Protein AF-A0ABD5SMZ6-F1 (afdb_monomer)

Organism: NCBI:txid1930624

Mean predicted aligned error: 7.52 Å

InterPro domains:
  IPR012337 Ribonuclease H-like superfamily [SSF53098] (9-70)
  IPR036397 Ribonuclease H superfamily [G3DSA:3.30.420.10] (1-75)
  IPR038717 Tc1-like transposase, DDE domain [PF13358] (6-74)

Radius of gyration: 12.69 Å; Cα contacts (8 Å, |Δi|>4): 69; chains: 1; bounding box: 30×24×32 Å

pLDDT: mean 76.82, std 14.09, range [40.0, 94.31]

Nearest PDB structures (foldseek):
  8fnj-assembly1_G  TM=8.871E-01  e=6.743E-03  Homo sapiens
  8fnl-assembly1_G  TM=8.890E-01  e=9.465E-03  Homo sapiens
  8fnd-assembly1_G  TM=8.914E-01  e=1.743E-02  Homo sapiens
  8w2r-assembly1_I  TM=8.957E-01  e=1.996E-02  Human immunodeficiency virus 1
  6puw-assembly1_A-2  TM=8.377E-01  e=1.865E-02  Saccharolobus solfataricus P2

Solvent-accessible surface area (backbone atoms only — not comparable to full-atom values): 4984 Å² total; per-residue (Å²): 132,87,79,92,76,84,86,77,79,97,66,89,45,57,66,58,50,42,57,48,53,50,56,54,40,68,77,46,79,71,78,84,44,77,46,78,39,71,84,60,73,54,69,72,35,68,71,35,48,54,51,28,56,76,66,53,38,43,83,44,74,52,66,84,96,44,70,96,72,46,87,88,59,84,129

Structure (mmCIF, N/CA/C/O backbone):
data_AF-A0ABD5SMZ6-F1
#
_entry.id   AF-A0AB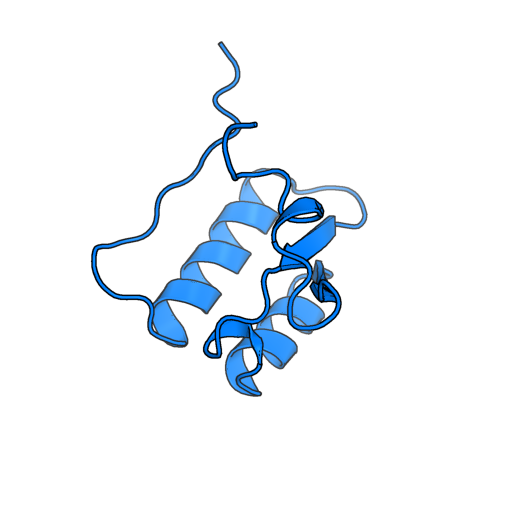D5SMZ6-F1
#
loop_
_atom_site.group_PDB
_atom_site.id
_atom_site.type_symbol
_atom_site.label_atom_id
_atom_site.label_alt_id
_atom_site.label_comp_id
_atom_site.label_asym_id
_atom_site.label_entity_id
_atom_site.label_seq_id
_atom_site.pdbx_PDB_ins_code
_atom_site.Cartn_x
_atom_site.Cartn_y
_atom_site.Cartn_z
_atom_site.occupancy
_atom_site.B_iso_or_equiv
_atom_site.auth_seq_id
_atom_site.auth_comp_id
_atom_site.auth_asym_id
_atom_site.auth_atom_id
_atom_site.pdbx_PDB_model_num
ATOM 1 N N . MET A 1 1 ? -21.316 14.752 1.211 1.00 40.00 1 MET A N 1
ATOM 2 C CA . MET A 1 1 ? -20.943 13.845 0.110 1.00 40.00 1 MET A CA 1
ATOM 3 C C . MET A 1 1 ? -19.714 13.093 0.563 1.00 40.00 1 MET A C 1
ATOM 5 O O . MET A 1 1 ? -18.755 13.741 0.958 1.00 40.00 1 MET A O 1
ATOM 9 N N . SER A 1 2 ? -19.783 11.768 0.631 1.00 43.75 2 SER A N 1
ATOM 10 C CA . SER A 1 2 ? -18.644 10.936 1.017 1.00 43.75 2 SER A CA 1
ATOM 11 C C . SER A 1 2 ? -17.724 10.840 -0.195 1.00 43.75 2 SER A C 1
ATOM 13 O O . SER A 1 2 ? -18.047 10.143 -1.152 1.00 43.75 2 SER A O 1
ATOM 15 N N . THR A 1 3 ? -16.642 11.610 -0.219 1.00 44.34 3 THR A N 1
ATOM 16 C CA . THR A 1 3 ? -15.641 11.500 -1.284 1.00 44.34 3 THR A CA 1
ATOM 17 C C . THR A 1 3 ? -14.873 10.198 -1.068 1.00 44.34 3 THR A C 1
ATOM 19 O O . THR A 1 3 ? -14.175 10.068 -0.071 1.00 44.34 3 THR A O 1
ATOM 22 N N . SER A 1 4 ? -15.025 9.227 -1.970 1.00 63.66 4 SER A N 1
ATOM 23 C CA . SER A 1 4 ? -14.339 7.923 -1.925 1.00 63.66 4 SER A CA 1
ATOM 24 C C . SER A 1 4 ? -13.133 7.856 -2.869 1.00 63.66 4 SER A C 1
ATOM 26 O O . SER A 1 4 ? -12.739 6.773 -3.295 1.00 63.66 4 SER A O 1
ATOM 28 N N . ALA A 1 5 ? -12.599 9.013 -3.261 1.00 62.31 5 ALA A N 1
ATOM 29 C CA . ALA A 1 5 ? -11.495 9.134 -4.201 1.00 62.31 5 ALA A CA 1
ATOM 30 C C . ALA A 1 5 ? -10.337 9.881 -3.537 1.00 62.31 5 ALA A C 1
ATOM 32 O O . ALA A 1 5 ? -10.531 10.962 -2.977 1.00 62.31 5 ALA A O 1
ATOM 33 N N . ILE A 1 6 ? -9.142 9.300 -3.619 1.00 65.69 6 ILE A N 1
ATOM 34 C CA . ILE A 1 6 ? -7.891 9.908 -3.169 1.00 65.69 6 ILE A CA 1
ATOM 35 C C . ILE A 1 6 ? -6.959 9.944 -4.380 1.00 65.69 6 ILE A C 1
ATOM 37 O O . ILE A 1 6 ? -6.812 8.940 -5.075 1.00 65.69 6 ILE A O 1
ATOM 41 N N . THR A 1 7 ? -6.349 11.098 -4.638 1.00 67.12 7 THR A N 1
ATOM 42 C CA . THR A 1 7 ? -5.422 11.294 -5.759 1.00 67.12 7 THR A CA 1
ATOM 43 C C . THR A 1 7 ? -4.019 11.515 -5.212 1.00 67.12 7 THR A C 1
ATOM 45 O O . THR A 1 7 ? -3.831 12.355 -4.332 1.00 67.12 7 THR A O 1
ATOM 48 N N . PHE A 1 8 ? -3.030 10.803 -5.752 1.00 66.50 8 PHE A N 1
ATOM 49 C CA . PHE A 1 8 ? -1.640 10.869 -5.296 1.00 66.50 8 PHE A CA 1
ATOM 50 C C . PHE A 1 8 ? -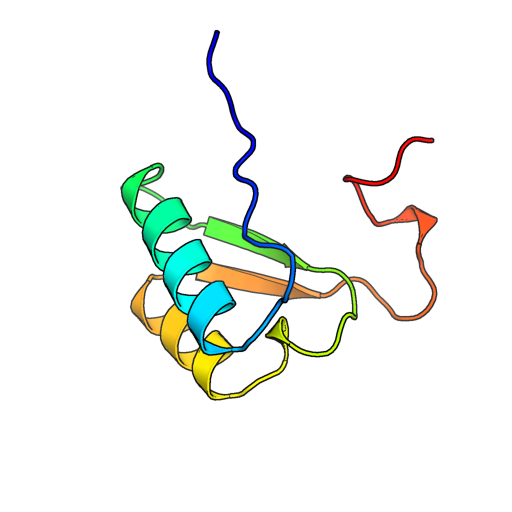0.710 11.340 -6.420 1.00 66.50 8 PHE A C 1
ATOM 52 O O . PHE A 1 8 ? -0.427 10.567 -7.327 1.00 66.50 8 PHE A O 1
ATOM 59 N N . GLY A 1 9 ? -0.211 12.580 -6.310 1.00 62.22 9 GLY A N 1
ATOM 60 C CA . GLY A 1 9 ? 0.942 13.130 -7.049 1.00 62.22 9 GLY A CA 1
ATOM 61 C C . GLY A 1 9 ? 0.901 13.100 -8.591 1.00 62.22 9 GLY A C 1
ATOM 62 O O . GLY A 1 9 ? 0.031 12.512 -9.215 1.00 62.22 9 GLY A O 1
ATOM 63 N N . GLU A 1 10 ? 1.888 13.739 -9.233 1.00 61.47 10 GLU A N 1
ATOM 64 C CA . GLU A 1 10 ? 2.150 13.593 -10.685 1.00 61.47 10 GLU A CA 1
ATOM 65 C C . GLU A 1 10 ? 3.092 12.414 -11.003 1.00 61.47 10 GLU A C 1
ATOM 67 O O . GLU A 1 10 ? 3.210 11.991 -12.152 1.00 61.47 10 GLU A O 1
ATOM 72 N N . ARG A 1 11 ? 3.797 11.881 -9.994 1.00 66.12 11 ARG A N 1
ATOM 73 C CA . ARG A 1 11 ? 4.750 10.771 -10.127 1.00 66.12 11 ARG A CA 1
ATOM 74 C C . ARG A 1 11 ? 4.453 9.683 -9.111 1.00 66.12 11 ARG A C 1
ATOM 76 O O . ARG A 1 11 ? 4.478 9.939 -7.914 1.00 66.12 11 ARG A O 1
ATOM 83 N N . ILE A 1 12 ? 4.278 8.463 -9.609 1.00 72.88 12 ILE A N 1
ATOM 84 C CA . ILE A 1 12 ? 4.089 7.271 -8.785 1.00 72.88 12 ILE A CA 1
ATOM 85 C C . ILE A 1 12 ? 5.461 6.648 -8.500 1.00 72.88 12 ILE A C 1
ATOM 87 O O . ILE A 1 12 ? 6.050 5.995 -9.363 1.00 72.88 12 ILE A O 1
ATOM 91 N N . THR A 1 13 ? 5.973 6.845 -7.286 1.00 79.00 13 THR A N 1
ATOM 92 C CA . THR A 1 13 ? 7.125 6.112 -6.734 1.00 79.00 13 THR A CA 1
ATOM 93 C C . THR A 1 13 ? 6.668 5.119 -5.666 1.00 79.00 13 THR A C 1
ATOM 95 O O . THR A 1 13 ? 5.570 5.233 -5.124 1.00 79.00 13 THR A O 1
ATOM 98 N N . LYS A 1 14 ? 7.515 4.145 -5.320 1.00 77.69 14 LYS A N 1
ATOM 99 C CA . LYS A 1 14 ? 7.214 3.161 -4.265 1.00 77.69 14 LYS A CA 1
ATOM 100 C C . LYS A 1 14 ? 6.899 3.819 -2.912 1.00 77.69 14 LYS A C 1
ATOM 102 O O . LYS A 1 14 ? 6.035 3.326 -2.201 1.00 77.69 14 LYS A O 1
ATOM 107 N N . GLU A 1 15 ? 7.546 4.940 -2.592 1.00 82.12 15 GLU A N 1
ATOM 108 C CA . GLU A 1 15 ? 7.300 5.727 -1.379 1.00 82.12 15 GLU A CA 1
ATOM 109 C C . GLU A 1 15 ? 5.904 6.354 -1.410 1.00 82.12 15 GLU A C 1
ATOM 111 O O . GLU A 1 15 ? 5.118 6.126 -0.500 1.00 82.12 15 GLU A O 1
ATOM 116 N N . THR A 1 16 ? 5.546 7.030 -2.509 1.00 83.56 16 THR A N 1
ATOM 117 C CA . THR A 1 16 ? 4.211 7.641 -2.652 1.00 83.56 16 THR A CA 1
ATOM 118 C C . THR A 1 16 ? 3.081 6.609 -2.627 1.00 83.56 16 THR A C 1
ATOM 120 O O . THR A 1 16 ? 1.971 6.915 -2.204 1.00 83.56 16 THR A O 1
ATOM 123 N N . VAL A 1 17 ? 3.355 5.370 -3.056 1.00 83.88 17 VAL A N 1
ATOM 124 C CA . VAL A 1 17 ? 2.386 4.273 -2.947 1.00 83.88 17 VAL A CA 1
ATOM 125 C C . VAL A 1 17 ? 2.243 3.811 -1.493 1.00 83.88 17 VAL A C 1
ATOM 127 O O . VAL A 1 17 ? 1.130 3.518 -1.074 1.00 83.88 17 VAL A O 1
ATOM 130 N N . CYS A 1 18 ? 3.315 3.773 -0.697 1.00 87.50 18 CYS A N 1
ATOM 131 C CA . CYS A 1 18 ? 3.206 3.471 0.734 1.00 87.50 18 CYS A CA 1
ATOM 132 C C . CYS A 1 18 ? 2.361 4.519 1.474 1.00 87.50 18 CYS A C 1
ATOM 134 O O . CYS A 1 18 ? 1.453 4.135 2.209 1.00 87.50 18 CYS A O 1
ATOM 136 N N . ASP A 1 19 ? 2.590 5.808 1.210 1.00 88.38 19 ASP A N 1
ATOM 137 C CA . ASP A 1 19 ? 1.788 6.901 1.783 1.00 88.38 19 ASP A CA 1
ATOM 138 C C . ASP A 1 19 ? 0.299 6.743 1.425 1.00 88.38 19 ASP A C 1
ATOM 140 O O . ASP A 1 19 ? -0.596 6.970 2.243 1.00 88.38 19 ASP A O 1
ATOM 144 N N . ALA A 1 20 ? 0.020 6.290 0.199 1.00 86.81 20 ALA A N 1
ATOM 145 C CA . ALA A 1 20 ? -1.336 6.003 -0.242 1.00 86.81 20 ALA A CA 1
ATOM 146 C C . ALA A 1 20 ? -1.991 4.854 0.531 1.00 86.81 20 ALA A C 1
ATOM 148 O O . ALA A 1 20 ? -3.153 4.965 0.929 1.00 86.81 20 ALA A O 1
ATOM 149 N N . LEU A 1 21 ? -1.258 3.763 0.766 1.00 90.62 21 LEU A N 1
ATOM 150 C CA . LEU A 1 21 ? -1.753 2.626 1.544 1.00 90.62 21 LEU A CA 1
ATOM 151 C C . LEU A 1 21 ? -2.082 3.029 2.988 1.00 90.62 21 LEU A C 1
ATOM 153 O O . LEU A 1 21 ? -3.102 2.594 3.526 1.00 90.62 21 LEU A O 1
ATOM 157 N N . GLU A 1 22 ? -1.263 3.890 3.594 1.00 92.50 22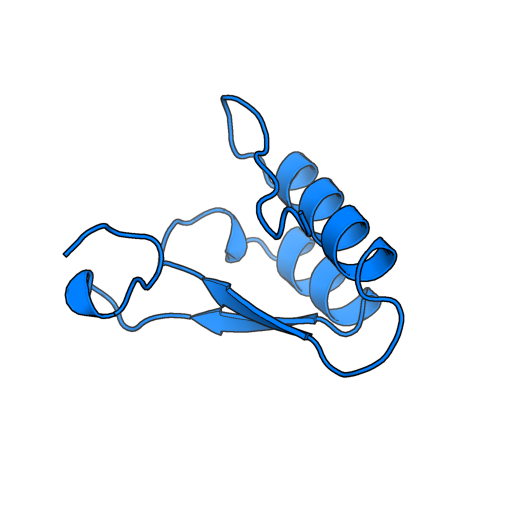 GLU A N 1
ATOM 158 C CA . GLU A 1 22 ? -1.501 4.424 4.939 1.00 92.50 22 GLU A CA 1
ATOM 159 C C . GLU A 1 22 ? -2.792 5.241 4.990 1.00 92.50 22 GLU A C 1
ATOM 161 O O . GLU A 1 22 ? -3.683 4.930 5.783 1.00 92.50 22 GLU A O 1
ATOM 166 N N . ALA A 1 23 ? -2.958 6.195 4.071 1.00 91.25 23 ALA A N 1
ATOM 167 C CA . ALA A 1 23 ? -4.171 7.003 3.983 1.00 91.25 23 ALA A CA 1
ATOM 168 C C . ALA A 1 23 ? -5.436 6.145 3.771 1.00 91.25 23 ALA A C 1
ATOM 170 O O . ALA A 1 23 ? -6.489 6.424 4.352 1.00 91.25 23 ALA A O 1
ATOM 171 N N . ILE A 1 24 ? -5.342 5.076 2.968 1.00 90.31 24 ILE A N 1
ATOM 172 C CA . ILE A 1 24 ? -6.441 4.123 2.752 1.00 90.31 24 ILE A CA 1
ATOM 173 C C . ILE A 1 24 ? -6.815 3.413 4.061 1.00 90.31 24 ILE A C 1
ATOM 175 O O . ILE A 1 24 ? -8.004 3.324 4.387 1.00 90.31 24 ILE A O 1
ATOM 179 N 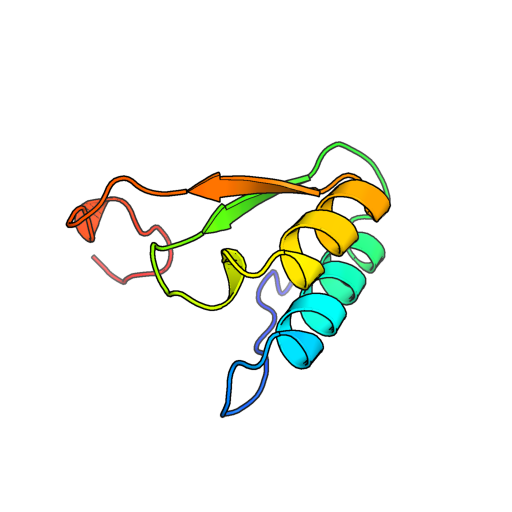N . ARG A 1 25 ? -5.831 2.918 4.824 1.00 92.75 25 ARG A N 1
ATOM 180 C CA . ARG A 1 25 ? -6.075 2.237 6.105 1.00 92.75 25 ARG A CA 1
ATOM 181 C C . ARG A 1 25 ? -6.634 3.182 7.164 1.00 92.75 25 ARG A C 1
ATOM 183 O O . ARG A 1 25 ? -7.524 2.774 7.905 1.00 92.75 25 ARG 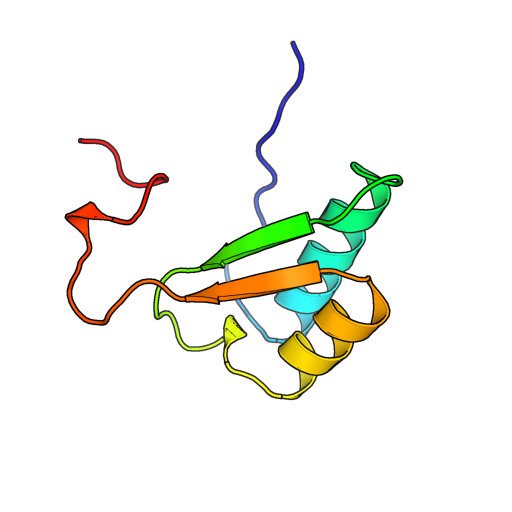A O 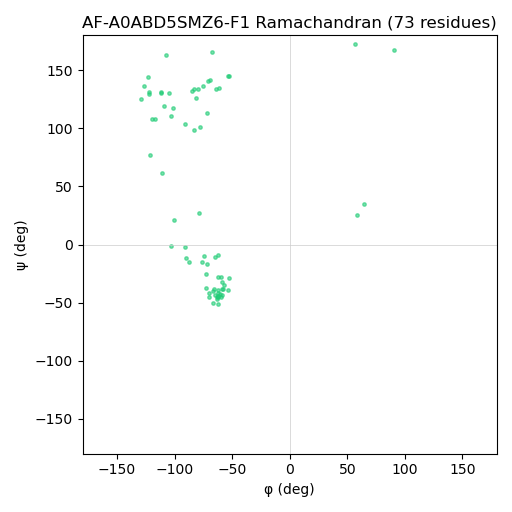1
ATOM 190 N N . GLU A 1 26 ? -6.145 4.416 7.236 1.00 92.44 26 GLU A N 1
ATOM 191 C CA . GLU A 1 26 ? -6.628 5.422 8.189 1.00 92.44 26 GLU A CA 1
ATOM 192 C C . GLU A 1 26 ? -8.103 5.769 7.957 1.00 92.44 26 GLU A C 1
ATOM 194 O O . GLU A 1 26 ? -8.883 5.850 8.906 1.00 92.44 26 GLU A O 1
ATOM 199 N N . GLN A 1 27 ? -8.509 5.917 6.694 1.00 90.25 27 GLN A N 1
ATOM 200 C CA . GLN A 1 27 ? -9.899 6.218 6.334 1.00 90.25 27 GLN A CA 1
ATOM 201 C C . GLN A 1 27 ? -10.839 5.026 6.518 1.00 90.25 27 GLN A C 1
ATOM 203 O O . GLN A 1 27 ? -12.038 5.198 6.737 1.00 90.25 27 GLN A O 1
ATOM 208 N N . ASN A 1 28 ? -10.297 3.814 6.452 1.00 89.88 28 ASN A N 1
ATOM 209 C CA . ASN A 1 28 ? -11.041 2.579 6.624 1.00 89.88 28 ASN A CA 1
ATOM 210 C C . ASN A 1 28 ? -10.410 1.826 7.792 1.00 89.88 28 ASN A C 1
ATOM 212 O O . ASN A 1 28 ? -9.671 0.897 7.526 1.00 89.88 28 ASN A O 1
ATOM 216 N N . PRO A 1 29 ? -10.628 2.176 9.071 1.00 92.25 29 PRO A N 1
ATOM 217 C CA . PRO A 1 29 ? -9.863 1.604 10.189 1.00 92.25 29 PRO A CA 1
ATOM 218 C C . PRO A 1 29 ? -10.271 0.174 10.576 1.00 92.25 29 PRO A C 1
ATOM 220 O O . PRO A 1 29 ? -9.539 -0.509 11.286 1.00 92.25 29 PRO A O 1
ATOM 223 N N . VAL A 1 30 ? -11.432 -0.301 10.114 1.00 91.50 30 VAL A N 1
ATOM 224 C CA . VAL A 1 30 ? -11.990 -1.613 10.477 1.00 91.50 30 VAL A CA 1
ATOM 225 C C . VAL A 1 30 ? -12.246 -2.451 9.227 1.00 91.50 30 VAL A C 1
ATOM 227 O O . VAL A 1 30 ? -12.651 -1.927 8.193 1.00 91.50 30 VAL A O 1
ATOM 230 N N . GLY A 1 31 ? -12.032 -3.764 9.335 1.00 89.19 31 GLY A N 1
ATOM 231 C CA . GLY A 1 31 ? -12.305 -4.726 8.267 1.00 89.19 31 GLY A CA 1
ATOM 232 C C . GLY A 1 31 ? -11.118 -4.979 7.335 1.00 89.19 31 GLY A C 1
ATOM 233 O O . GLY A 1 31 ? -10.104 -4.272 7.370 1.00 89.19 31 GLY A O 1
ATOM 234 N N . ARG A 1 32 ? -11.255 -6.033 6.521 1.00 89.56 32 ARG A N 1
ATOM 235 C CA . ARG A 1 32 ? -10.286 -6.413 5.482 1.00 89.56 32 ARG A CA 1
ATOM 236 C C . ARG A 1 32 ? -10.415 -5.460 4.300 1.00 89.56 32 ARG A C 1
ATOM 238 O O . ARG A 1 32 ? -11.530 -5.174 3.869 1.00 89.56 32 ARG A O 1
ATOM 245 N N . ILE A 1 33 ? -9.283 -5.023 3.766 1.00 92.44 33 ILE A N 1
ATOM 246 C CA . ILE A 1 33 ? -9.223 -4.191 2.566 1.00 92.44 33 ILE A CA 1
ATOM 247 C C . ILE A 1 33 ? -8.656 -5.054 1.440 1.00 92.44 33 ILE A C 1
ATOM 249 O O . ILE A 1 33 ? -7.537 -5.548 1.548 1.00 92.44 33 ILE A O 1
ATOM 253 N N . LEU A 1 34 ? -9.437 -5.240 0.376 1.00 90.50 34 LEU A N 1
ATOM 254 C CA . LEU A 1 34 ? -8.947 -5.784 -0.889 1.00 90.50 34 LEU A CA 1
ATOM 255 C C . LEU A 1 34 ? -8.749 -4.620 -1.855 1.00 90.50 34 LEU A C 1
ATOM 257 O O . LEU A 1 34 ? -9.707 -3.923 -2.188 1.00 90.50 34 LEU A O 1
ATOM 261 N N . LEU A 1 35 ? -7.510 -4.409 -2.282 1.00 88.12 35 LEU A N 1
ATOM 262 C CA . LEU A 1 35 ? -7.133 -3.350 -3.202 1.00 88.12 35 LEU A CA 1
ATOM 263 C C . LEU A 1 35 ? -6.915 -3.953 -4.591 1.00 88.12 35 LEU A C 1
ATOM 265 O O . LEU A 1 35 ? -5.972 -4.713 -4.809 1.00 88.12 35 LEU A O 1
ATOM 269 N N . VAL A 1 36 ? -7.815 -3.634 -5.521 1.00 83.94 36 VAL A N 1
ATOM 270 C CA . VAL A 1 36 ? -7.701 -4.058 -6.922 1.00 83.94 36 VAL A CA 1
ATOM 271 C C . VAL A 1 36 ? -6.744 -3.115 -7.637 1.00 83.94 36 VAL A C 1
ATOM 273 O O . VAL A 1 36 ? -6.926 -1.900 -7.587 1.00 83.94 36 VAL A O 1
ATOM 276 N N . VAL A 1 37 ? -5.724 -3.672 -8.282 1.00 80.38 37 VAL A N 1
ATOM 277 C CA . VAL A 1 37 ? -4.642 -2.902 -8.899 1.00 80.38 37 VAL A CA 1
ATOM 278 C C . VAL A 1 37 ? -4.480 -3.308 -10.359 1.00 80.38 37 VAL A C 1
ATOM 280 O O . VAL A 1 37 ? -4.492 -4.498 -10.695 1.00 80.38 37 VAL A O 1
ATOM 283 N N . ASP A 1 38 ? -4.312 -2.312 -11.227 1.00 75.19 38 ASP A N 1
ATOM 284 C CA . ASP A 1 38 ? -3.900 -2.530 -12.607 1.00 75.19 38 ASP A CA 1
ATOM 285 C C . ASP A 1 38 ? -2.453 -3.059 -12.682 1.00 75.19 38 ASP A C 1
ATOM 287 O O . ASP A 1 38 ? -1.694 -3.049 -11.714 1.00 75.19 38 ASP A O 1
ATOM 291 N N . ASN A 1 39 ? -2.037 -3.577 -13.837 1.00 66.56 39 ASN A N 1
ATOM 292 C CA . ASN A 1 39 ? -0.708 -4.181 -13.973 1.00 66.56 39 ASN A CA 1
ATOM 293 C C . ASN A 1 39 ? 0.423 -3.138 -14.138 1.00 66.56 39 ASN A C 1
ATOM 295 O O . ASN A 1 39 ? 1.443 -3.416 -14.773 1.00 66.56 39 ASN A O 1
ATOM 299 N N . SER A 1 40 ? 0.244 -1.918 -13.622 1.00 63.19 40 SER A N 1
ATOM 300 C CA . SER A 1 40 ? 1.300 -0.909 -13.611 1.00 63.19 40 SER A CA 1
ATOM 301 C C . SER A 1 40 ? 2.386 -1.307 -12.594 1.00 63.19 40 SER A C 1
ATOM 303 O O . SER A 1 40 ? 2.123 -1.909 -11.557 1.00 63.19 40 SER A O 1
ATOM 305 N N . GLY A 1 41 ? 3.661 -1.082 -12.922 1.00 57.62 41 GLY A N 1
ATOM 306 C CA . GLY A 1 41 ? 4.781 -1.783 -12.270 1.00 57.62 41 GLY A CA 1
ATOM 307 C C . GLY A 1 41 ? 5.098 -1.397 -10.814 1.00 57.62 41 GLY A C 1
ATOM 308 O O . GLY A 1 41 ? 5.807 -2.142 -10.141 1.00 57.62 41 GLY A O 1
ATOM 309 N N . SER A 1 42 ? 4.608 -0.261 -10.310 1.00 62.62 42 SER A N 1
ATOM 310 C CA . SER A 1 42 ? 4.965 0.248 -8.971 1.00 62.62 42 SER A CA 1
ATOM 311 C C . SER A 1 42 ? 4.383 -0.589 -7.809 1.00 62.62 42 SER A C 1
ATOM 313 O O . SER A 1 42 ? 5.145 -0.934 -6.907 1.00 62.62 42 SER A O 1
ATOM 315 N N . PRO A 1 43 ? 3.098 -0.994 -7.834 1.00 58.41 43 PRO A N 1
ATOM 316 C CA . PRO A 1 43 ? 2.491 -1.938 -6.883 1.00 58.41 43 PRO A CA 1
ATOM 317 C C . PRO A 1 43 ? 3.209 -3.284 -6.706 1.00 58.41 43 PRO A C 1
ATOM 319 O O . PRO A 1 43 ? 3.162 -3.879 -5.631 1.00 58.41 43 PRO A O 1
ATOM 322 N N . HIS A 1 44 ? 3.912 -3.762 -7.737 1.00 65.69 44 HIS A N 1
ATOM 323 C CA . HIS A 1 44 ? 4.672 -5.017 -7.675 1.00 65.69 44 HIS A CA 1
ATOM 324 C C . HIS A 1 44 ? 5.970 -4.899 -6.866 1.00 65.69 44 HIS A C 1
ATOM 326 O O . HIS A 1 44 ? 6.602 -5.913 -6.565 1.00 65.69 44 HIS A O 1
ATOM 332 N N . ALA A 1 45 ? 6.388 -3.687 -6.487 1.00 75.94 45 ALA A N 1
ATOM 333 C CA . ALA A 1 45 ? 7.590 -3.484 -5.695 1.00 75.94 45 ALA A CA 1
ATOM 334 C C . ALA A 1 45 ? 7.479 -4.170 -4.323 1.00 75.94 45 ALA A C 1
ATOM 336 O O . ALA A 1 45 ? 6.502 -4.010 -3.595 1.00 75.94 45 ALA A O 1
ATOM 337 N N . LYS A 1 46 ? 8.542 -4.881 -3.923 1.00 78.31 46 LYS A N 1
ATOM 338 C CA . LYS A 1 46 ? 8.601 -5.611 -2.644 1.00 78.31 46 LYS A CA 1
ATOM 339 C C . LYS A 1 46 ? 8.269 -4.730 -1.432 1.00 78.31 46 LYS A C 1
ATOM 341 O O . LYS A 1 46 ? 7.589 -5.188 -0.524 1.00 78.31 46 LYS A O 1
ATOM 346 N N . LEU A 1 47 ? 8.732 -3.476 -1.440 1.00 79.19 47 LEU A N 1
ATOM 347 C CA . LEU A 1 47 ? 8.466 -2.505 -0.373 1.00 79.19 47 LEU A CA 1
ATOM 348 C C . LEU A 1 47 ? 6.962 -2.236 -0.209 1.00 79.19 47 LEU A C 1
ATOM 350 O O . LEU A 1 47 ? 6.456 -2.187 0.906 1.00 79.19 47 LEU A O 1
ATOM 354 N N . THR A 1 48 ? 6.251 -2.102 -1.324 1.00 81.62 48 THR A N 1
ATOM 355 C CA . THR A 1 48 ? 4.817 -1.818 -1.351 1.00 81.62 48 THR A CA 1
ATOM 356 C C . THR A 1 48 ? 3.995 -3.013 -0.873 1.00 81.62 48 THR A C 1
ATOM 358 O O . THR A 1 48 ? 3.069 -2.833 -0.090 1.00 81.62 48 THR A O 1
ATOM 361 N N . GLN A 1 49 ? 4.363 -4.232 -1.279 1.00 84.88 49 GLN A N 1
ATOM 362 C CA . GLN A 1 49 ? 3.708 -5.456 -0.798 1.00 84.88 49 GLN A CA 1
ATOM 363 C C . GLN A 1 49 ? 3.892 -5.640 0.712 1.00 84.88 49 GLN A C 1
ATOM 365 O O . GLN A 1 49 ? 2.919 -5.863 1.421 1.00 84.88 49 GLN A O 1
ATOM 370 N N . GLN A 1 50 ? 5.115 -5.443 1.218 1.00 90.25 50 GLN A N 1
ATOM 371 C CA . GLN A 1 50 ? 5.389 -5.510 2.658 1.00 90.25 50 GLN A CA 1
ATOM 372 C C . GLN A 1 50 ? 4.556 -4.497 3.445 1.00 90.25 50 GLN A C 1
ATOM 374 O O . GLN A 1 50 ? 3.981 -4.840 4.475 1.00 90.25 50 GLN A O 1
ATOM 379 N N . ARG A 1 51 ? 4.449 -3.259 2.946 1.00 91.88 51 ARG A N 1
ATOM 380 C CA . ARG A 1 51 ? 3.639 -2.234 3.606 1.00 91.88 51 ARG A CA 1
ATOM 381 C C . ARG A 1 51 ? 2.149 -2.578 3.594 1.00 91.88 51 ARG A C 1
ATOM 383 O O . ARG A 1 51 ? 1.465 -2.334 4.582 1.00 91.88 51 ARG A O 1
ATOM 390 N N . ALA A 1 52 ? 1.648 -3.154 2.503 1.00 91.00 52 ALA A N 1
ATOM 391 C CA . ALA A 1 52 ?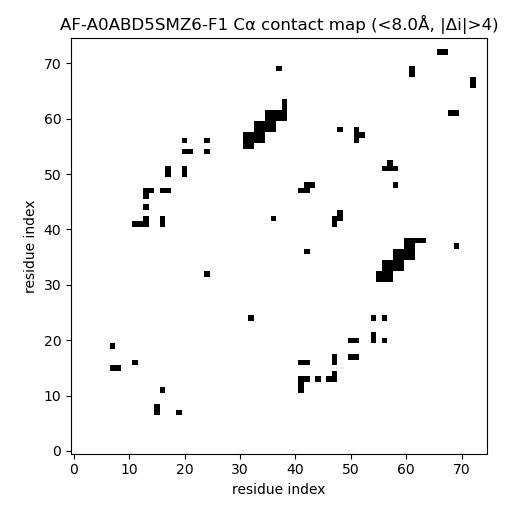 0.264 -3.607 2.415 1.00 91.00 52 ALA A CA 1
ATOM 392 C C . ALA A 1 52 ? -0.032 -4.714 3.443 1.00 91.00 52 ALA A C 1
ATOM 394 O O . ALA A 1 52 ? -1.015 -4.604 4.177 1.00 91.00 52 ALA A O 1
ATOM 395 N N . ASP A 1 53 ? 0.865 -5.696 3.582 1.00 91.31 53 ASP A N 1
ATOM 396 C CA . ASP A 1 53 ? 0.749 -6.767 4.579 1.00 91.31 53 ASP A CA 1
ATOM 397 C C . ASP A 1 53 ? 0.703 -6.212 6.014 1.00 91.31 53 ASP A C 1
ATOM 399 O O . ASP A 1 53 ? -0.165 -6.595 6.802 1.00 91.31 53 ASP A O 1
ATOM 403 N N . GLU A 1 54 ? 1.586 -5.263 6.349 1.00 94.31 54 GLU A N 1
ATOM 404 C CA . GLU A 1 54 ? 1.615 -4.593 7.661 1.00 94.31 54 GLU A CA 1
ATOM 405 C C . GLU A 1 54 ? 0.302 -3.863 7.989 1.00 94.31 54 GLU A C 1
ATOM 407 O O . GLU A 1 54 ? -0.098 -3.789 9.152 1.00 94.31 54 GLU A O 1
ATOM 412 N N . LEU A 1 55 ? -0.380 -3.335 6.971 1.00 93.88 55 LEU A N 1
ATOM 413 C CA . LEU A 1 55 ? -1.642 -2.602 7.103 1.00 93.88 55 LEU A CA 1
ATOM 414 C C . LEU A 1 55 ? -2.883 -3.508 6.980 1.00 93.88 55 LEU A C 1
ATOM 416 O O . LEU A 1 55 ? -4.018 -3.031 7.107 1.00 93.88 55 LEU A O 1
ATOM 420 N N . GLY A 1 56 ? -2.698 -4.811 6.737 1.00 93.31 56 GLY A N 1
ATOM 421 C CA . GLY A 1 56 ? -3.792 -5.751 6.488 1.00 93.31 56 GLY A CA 1
ATOM 422 C C . GLY A 1 56 ? -4.561 -5.446 5.197 1.00 93.31 56 GLY A C 1
ATOM 423 O O . GLY A 1 56 ? -5.788 -5.596 5.157 1.00 93.31 56 GLY A O 1
ATOM 424 N N . ILE A 1 57 ? -3.848 -4.970 4.174 1.00 93.69 57 ILE A N 1
ATOM 425 C CA . ILE A 1 57 ? -4.349 -4.692 2.827 1.00 93.69 57 ILE A CA 1
ATOM 426 C C . ILE A 1 57 ? -3.855 -5.795 1.897 1.00 93.69 57 ILE A C 1
ATOM 428 O O . ILE A 1 57 ? -2.668 -6.093 1.846 1.00 93.69 57 ILE A O 1
ATOM 432 N N . GLU A 1 58 ? -4.763 -6.371 1.120 1.00 91.81 58 GLU A N 1
ATOM 433 C CA . GLU A 1 58 ? -4.436 -7.425 0.166 1.00 91.81 58 GLU A CA 1
ATOM 434 C C . GLU A 1 58 ? -4.597 -6.939 -1.265 1.00 91.81 58 GLU A C 1
ATOM 436 O O . GL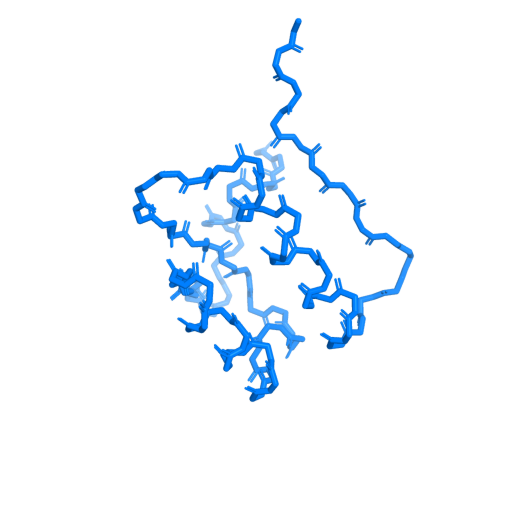U A 1 58 ? -5.639 -6.393 -1.633 1.00 91.81 58 GLU A O 1
ATOM 441 N N . PHE A 1 59 ? -3.573 -7.167 -2.083 1.00 88.31 59 PHE A N 1
ATOM 442 C CA . PHE A 1 59 ? -3.614 -6.820 -3.494 1.00 88.31 59 PHE A CA 1
ATOM 443 C C . PHE A 1 59 ? -4.303 -7.895 -4.330 1.00 88.31 59 PHE A C 1
ATOM 445 O O . PHE A 1 59 ? -3.982 -9.080 -4.250 1.00 88.31 59 PHE A O 1
ATOM 452 N N . VAL A 1 60 ? -5.199 -7.448 -5.206 1.00 87.19 60 VAL A N 1
ATOM 453 C CA . VAL A 1 60 ? -5.796 -8.261 -6.266 1.00 87.19 60 VAL A CA 1
ATOM 454 C C . VAL A 1 60 ? -5.380 -7.663 -7.602 1.00 87.19 60 VAL A C 1
ATOM 456 O O . VAL A 1 60 ? -5.844 -6.593 -7.989 1.00 87.19 60 VAL A O 1
ATOM 459 N N . PHE A 1 61 ? -4.487 -8.348 -8.311 1.00 83.00 61 PHE A N 1
ATOM 460 C CA . PHE A 1 61 ? -3.996 -7.885 -9.606 1.00 83.00 61 PHE A CA 1
ATOM 461 C C . PHE A 1 61 ? -4.931 -8.313 -10.732 1.00 83.00 61 PHE A C 1
ATOM 463 O O . PHE A 1 61 ? -5.317 -9.480 -10.835 1.00 83.00 61 PHE A O 1
ATOM 470 N N . ILE A 1 62 ? -5.263 -7.366 -11.604 1.00 81.31 62 ILE A N 1
ATOM 471 C CA . ILE A 1 62 ? -6.033 -7.641 -12.817 1.00 81.31 62 ILE A CA 1
ATOM 472 C C . ILE A 1 62 ? -5.169 -8.470 -13.794 1.00 81.31 62 ILE A C 1
ATOM 474 O O . ILE A 1 62 ? -3.966 -8.210 -13.917 1.00 81.31 62 ILE A O 1
ATOM 478 N N . PRO A 1 63 ? -5.745 -9.456 -14.516 1.00 75.00 63 PRO A N 1
ATOM 479 C CA . PRO A 1 63 ? -5.028 -10.193 -15.549 1.00 75.00 63 PRO A CA 1
ATOM 480 C C . PRO A 1 63 ? -4.391 -9.265 -16.600 1.00 75.00 63 PRO A C 1
ATOM 482 O O . PRO A 1 63 ? -4.989 -8.250 -16.972 1.00 75.00 63 PRO A O 1
ATOM 485 N N . PRO A 1 64 ? -3.207 -9.611 -17.138 1.00 69.31 64 PRO A N 1
ATOM 486 C CA . PRO A 1 64 ? -2.566 -8.824 -18.187 1.00 69.31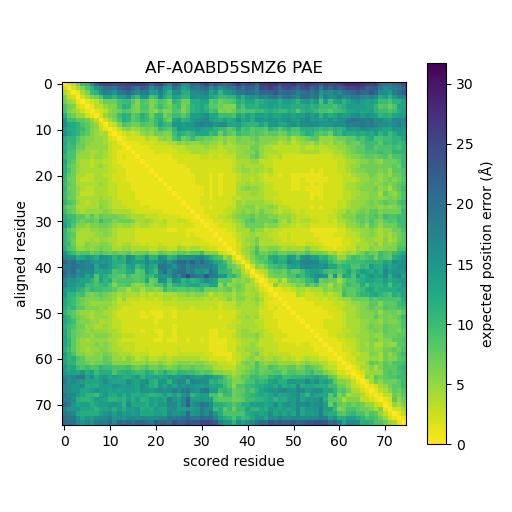 64 PRO A CA 1
ATOM 487 C C . PRO A 1 64 ? -3.502 -8.571 -19.379 1.00 69.31 64 PRO A C 1
ATOM 489 O O . PRO A 1 64 ? -4.292 -9.439 -19.751 1.00 69.31 64 PRO A O 1
ATOM 492 N N . TYR A 1 65 ? -3.385 -7.391 -19.996 1.00 66.06 65 TYR A N 1
ATOM 493 C CA . TYR A 1 65 ? -4.116 -7.004 -21.214 1.00 66.06 65 TYR A CA 1
ATOM 494 C C . TYR A 1 65 ? -5.649 -7.050 -21.105 1.00 66.06 65 TYR A C 1
ATOM 496 O O . TYR A 1 65 ? -6.331 -7.172 -22.119 1.00 66.06 65 TYR A O 1
ATOM 504 N N . SER A 1 66 ? -6.190 -6.919 -19.890 1.00 68.31 66 SER A N 1
ATOM 505 C CA . SER A 1 66 ? -7.635 -6.869 -19.636 1.00 68.31 66 SER A CA 1
ATOM 506 C C . SER A 1 66 ? -8.083 -5.474 -19.166 1.00 68.31 66 SER A C 1
ATOM 508 O O . SER A 1 66 ? -8.583 -5.350 -18.049 1.00 68.31 66 SER A O 1
ATOM 510 N N . PRO A 1 67 ? -7.914 -4.408 -19.981 1.00 63.47 67 PRO A N 1
ATOM 511 C CA . PRO A 1 67 ? -8.307 -3.046 -19.595 1.00 63.47 67 PRO A CA 1
ATOM 512 C C . PRO A 1 67 ? -9.808 -2.945 -19.285 1.00 63.47 67 PRO A C 1
ATOM 514 O O . PRO A 1 67 ? -10.211 -2.208 -18.397 1.00 63.47 67 PRO A O 1
ATOM 517 N N . THR A 1 68 ? -10.632 -3.802 -19.899 1.00 63.78 68 THR A N 1
ATOM 518 C CA . THR A 1 68 ? -12.074 -3.931 -19.618 1.00 63.78 68 THR A CA 1
ATOM 519 C C . THR A 1 68 ? -12.405 -4.371 -18.186 1.00 63.78 68 THR A C 1
ATOM 521 O O . THR A 1 68 ? -13.577 -4.402 -17.822 1.00 63.78 68 THR A O 1
ATOM 524 N N . LEU A 1 69 ? -11.410 -4.767 -17.385 1.00 63.69 69 LEU A N 1
ATOM 525 C CA . LEU A 1 69 ? -11.566 -5.147 -15.978 1.00 63.69 69 LEU A CA 1
ATOM 526 C C . LEU A 1 69 ? -11.094 -4.050 -15.011 1.00 63.69 69 LEU A C 1
ATOM 528 O O . LEU A 1 69 ? -11.199 -4.230 -13.799 1.00 63.69 69 LEU A O 1
ATOM 532 N N . ASN A 1 70 ? -10.585 -2.926 -15.525 1.00 66.62 70 ASN A N 1
ATOM 533 C CA . ASN A 1 70 ? -10.177 -1.788 -14.718 1.00 66.62 70 ASN A CA 1
ATOM 534 C C . ASN A 1 70 ? -11.393 -0.908 -14.388 1.00 66.62 70 ASN A C 1
ATOM 536 O O . ASN A 1 70 ? -11.818 -0.089 -15.196 1.00 66.62 70 ASN A O 1
ATOM 540 N N . THR A 1 71 ? -11.972 -1.063 -13.196 1.00 58.84 71 THR A N 1
ATOM 541 C CA . THR A 1 71 ? -13.209 -0.368 -12.783 1.00 58.84 71 THR A CA 1
ATOM 542 C C . THR A 1 71 ? -13.087 1.154 -12.667 1.00 58.84 71 THR A C 1
ATOM 544 O O . THR A 1 71 ? -14.107 1.821 -12.497 1.00 58.84 71 THR A O 1
ATOM 547 N N . ILE A 1 72 ? -11.871 1.706 -12.727 1.00 64.94 72 ILE A N 1
ATOM 548 C CA . ILE A 1 72 ? -11.632 3.156 -12.725 1.00 64.94 72 ILE A CA 1
ATOM 549 C C . ILE A 1 72 ? -11.606 3.767 -14.133 1.00 64.94 72 ILE A C 1
ATOM 551 O O . ILE A 1 72 ? -11.628 4.992 -14.250 1.00 64.94 72 ILE A O 1
ATOM 555 N N . GLU A 1 73 ? -11.561 2.950 -15.192 1.00 58.19 73 GLU A N 1
ATOM 556 C CA . GLU A 1 73 ? -11.656 3.448 -16.564 1.00 58.19 73 GLU A CA 1
ATOM 557 C C . GLU A 1 73 ? -13.122 3.740 -16.923 1.00 58.19 73 GLU A C 1
ATOM 559 O O . GLU A 1 73 ? -14.009 2.935 -16.622 1.00 58.19 73 GLU A O 1
ATOM 564 N N . PRO A 1 74 ? -13.415 4.897 -17.545 1.00 57.31 74 PRO A N 1
ATOM 565 C CA . PRO A 1 74 ? -14.742 5.151 -18.085 1.00 57.31 74 PRO A CA 1
ATOM 566 C C . PRO A 1 74 ? -15.042 4.153 -19.216 1.00 57.31 74 PRO A C 1
ATOM 568 O O . PRO A 1 74 ? -14.192 3.929 -20.078 1.00 57.31 74 PRO A O 1
ATOM 571 N N . LEU A 1 75 ? -16.244 3.563 -19.190 1.00 52.88 75 LEU A N 1
ATOM 572 C CA . LEU A 1 75 ? -16.781 2.718 -20.268 1.00 52.88 75 LEU A CA 1
ATOM 573 C C . LEU A 1 75 ? -16.954 3.490 -21.582 1.00 52.88 75 LEU A C 1
ATOM 575 O O . LEU A 1 75 ? -17.363 4.674 -21.518 1.00 52.88 75 LEU A O 1
#

Foldseek 3Di:
DPPPDDDFDPDDALVSLLVVLVVVCVVVVDDAAEDEDEVDPSCVDPSNCVSCVVSNYHYDYDDPPPVVPVPPDDD

Sequence (75 aa):
MSTSAITFGERITKETVCDALEAIREQNPVGRILLVVDNSGSPHAKLTQQRADELGIEFVFIPPYSPTLNTIEPL

Secondary structure (DSSP, 8-state):
---------SS--HHHHHHHHHHHHHHS-SS-EEEEE-S-SSTTSHHHHHHHHHTTEEEEEPPTT-GGG-TTS--